Protein AF-A0A3M6U202-F1 (afdb_monomer)

Nearest PDB structures (foldseek):
  2pqs-assembly3_C  TM=8.888E-01  e=1.095E-02  Bos taurus
  1czt-assembly1_A  TM=8.748E-01  e=2.744E-02  Homo sapiens
  7kwo-assembly1_A  TM=8.743E-01  e=3.507E-02  Homo sapiens
  7k66-assembly1_A  TM=8.581E-01  e=1.269E-01  Sus scrofa
  3jd6-assembly1_O  TM=8.615E-01  e=1.435E-01  Homo sapiens

Mean predicted aligned error: 3.99 Å

Sequence (80 aa):
DISGNQRVIEFKLALSKSYGEVWPTYKDANDLEVKFRREGGSNTINQHPLGVPVYARYIRFLPVTWKALICLRVEVYGSV

InterPro domains:
  IPR000421 Coagulation factor 5/8, C-terminal domain [PF00754] (4-76)
  IPR000421 Coagulation factor 5/8, C-terminal domain [PS50022] (1-79)
  IPR008979 Galactose-binding-like domain superfamily [SSF49785] (4-78)

Solvent-accessible surface area (backbone atoms only — not comparable to full-atom values): 5339 Å² total; per-residue (Å²): 120,98,79,61,69,44,21,50,39,28,29,34,46,28,40,23,73,60,90,90,62,76,60,54,66,45,47,45,94,82,74,43,76,49,73,50,69,62,67,86,57,72,84,52,86,71,86,80,85,68,92,50,87,79,87,59,74,41,80,42,83,42,78,72,41,60,38,97,41,90,40,87,87,86,85,88,88,85,84,133

Structure (mmCIF, N/CA/C/O backbone):
data_AF-A0A3M6U202-F1
#
_entry.id   AF-A0A3M6U202-F1
#
loop_
_atom_site.group_PDB
_atom_site.id
_atom_site.type_symbol
_atom_site.label_atom_id
_atom_site.label_alt_id
_atom_site.label_comp_id
_atom_site.label_asym_id
_atom_site.label_entity_id
_atom_site.label_seq_id
_atom_site.pdbx_PDB_ins_code
_atom_site.Cartn_x
_atom_site.Cartn_y
_atom_site.Cartn_z
_atom_site.occupancy
_atom_site.B_iso_or_equiv
_atom_site.auth_seq_id
_atom_site.auth_comp_id
_atom_site.auth_asym_id
_atom_site.auth_atom_id
_atom_site.pdbx_PDB_model_num
ATOM 1 N N . ASP A 1 1 ? 5.984 11.273 -18.630 1.00 54.75 1 ASP A N 1
ATOM 2 C CA . ASP A 1 1 ? 6.577 11.498 -19.963 1.00 54.75 1 ASP A CA 1
ATOM 3 C C . ASP A 1 1 ? 5.481 11.327 -21.018 1.00 54.75 1 ASP A C 1
ATOM 5 O O . ASP A 1 1 ? 4.381 10.909 -20.665 1.00 54.75 1 ASP A O 1
ATOM 9 N N . ILE A 1 2 ? 5.752 11.651 -22.282 1.00 63.00 2 ILE A N 1
ATOM 10 C CA . ILE A 1 2 ? 4.784 11.510 -23.387 1.00 63.00 2 ILE A CA 1
ATOM 11 C C . ILE A 1 2 ? 4.510 10.047 -23.792 1.00 63.00 2 ILE A C 1
ATOM 13 O O . ILE A 1 2 ? 3.634 9.793 -24.609 1.00 63.00 2 ILE A O 1
ATOM 17 N N . SER A 1 3 ? 5.249 9.080 -23.236 1.00 72.81 3 SER A N 1
ATOM 18 C CA . SER A 1 3 ? 5.152 7.654 -23.573 1.00 72.81 3 SER A CA 1
ATOM 19 C C . SER A 1 3 ? 4.159 6.876 -22.698 1.00 72.81 3 SER A C 1
ATOM 21 O O . SER A 1 3 ? 3.833 5.733 -23.011 1.00 72.81 3 SER A O 1
ATOM 23 N N . GLY A 1 4 ? 3.672 7.462 -21.595 1.00 77.19 4 GLY A N 1
ATOM 24 C CA . GLY A 1 4 ? 2.677 6.824 -20.722 1.00 77.19 4 GLY A CA 1
ATOM 25 C C . GLY A 1 4 ? 3.206 5.613 -19.942 1.00 77.19 4 GLY A C 1
ATOM 26 O O . GLY A 1 4 ? 2.429 4.787 -19.458 1.00 77.19 4 GLY A O 1
ATOM 27 N N . ASN A 1 5 ? 4.528 5.466 -19.819 1.00 86.19 5 ASN A N 1
ATOM 28 C CA . ASN A 1 5 ? 5.151 4.274 -19.235 1.00 86.19 5 ASN A CA 1
ATOM 29 C C . ASN A 1 5 ? 5.402 4.383 -17.716 1.00 86.19 5 ASN A C 1
ATOM 31 O O . ASN A 1 5 ? 5.939 3.453 -17.110 1.00 86.19 5 ASN A O 1
ATOM 35 N N . GLN A 1 6 ? 5.003 5.498 -17.102 1.00 91.12 6 GLN A N 1
ATOM 36 C CA . GLN A 1 6 ? 5.034 5.714 -15.659 1.00 91.12 6 GLN A CA 1
ATOM 37 C C . GLN A 1 6 ? 3.983 4.871 -14.932 1.00 91.12 6 GLN A C 1
ATOM 39 O O . GLN A 1 6 ? 2.810 4.856 -15.310 1.00 91.12 6 GLN A O 1
ATOM 44 N N . ARG A 1 7 ? 4.405 4.151 -13.891 1.00 93.81 7 ARG A N 1
ATOM 45 C CA . ARG A 1 7 ? 3.520 3.279 -13.110 1.00 93.81 7 ARG A CA 1
ATOM 46 C C . ARG A 1 7 ? 4.139 2.876 -11.783 1.00 93.81 7 ARG A C 1
ATOM 48 O O . ARG A 1 7 ? 5.345 2.659 -11.696 1.00 93.81 7 ARG A O 1
ATOM 55 N N . VAL A 1 8 ? 3.297 2.666 -10.783 1.00 96.75 8 VAL A N 1
ATOM 56 C CA . VAL A 1 8 ? 3.664 1.906 -9.582 1.00 96.75 8 VAL A CA 1
ATOM 57 C C . VAL A 1 8 ? 3.778 0.414 -9.926 1.00 96.75 8 VAL A C 1
ATOM 59 O O . VAL A 1 8 ? 2.970 -0.111 -10.693 1.00 96.75 8 VAL A O 1
ATOM 62 N N . ILE A 1 9 ? 4.810 -0.244 -9.395 1.00 96.62 9 ILE A N 1
ATOM 63 C CA . ILE A 1 9 ? 5.082 -1.682 -9.555 1.00 96.62 9 ILE A CA 1
ATOM 64 C C . ILE A 1 9 ? 4.620 -2.429 -8.306 1.00 96.62 9 ILE A C 1
ATOM 66 O O . ILE A 1 9 ? 3.921 -3.429 -8.427 1.00 96.62 9 ILE A O 1
ATOM 70 N N . GLU A 1 10 ? 4.955 -1.927 -7.119 1.00 98.12 10 GLU A N 1
ATOM 71 C CA . GLU A 1 10 ? 4.506 -2.500 -5.850 1.00 98.12 10 GLU A CA 1
ATOM 72 C C . GLU A 1 10 ? 3.826 -1.445 -4.993 1.00 98.12 10 GLU A C 1
ATOM 74 O O . GLU A 1 10 ? 4.282 -0.301 -4.923 1.00 98.12 10 GLU A O 1
ATOM 79 N N . PHE A 1 11 ? 2.761 -1.838 -4.303 1.00 98.25 11 PHE A N 1
ATOM 80 C CA . PHE A 1 11 ? 2.079 -0.999 -3.327 1.00 98.25 11 PHE A CA 1
ATOM 81 C C . PHE A 1 11 ? 1.608 -1.810 -2.118 1.00 98.25 11 PHE A C 1
ATOM 83 O O . PHE A 1 11 ? 1.489 -3.034 -2.168 1.00 98.25 11 PHE A O 1
ATOM 90 N N . LYS A 1 12 ? 1.319 -1.109 -1.023 1.00 98.50 12 LYS A N 1
ATOM 91 C CA . LYS A 1 12 ? 0.620 -1.641 0.151 1.00 98.50 12 LYS A CA 1
ATOM 92 C C . LYS A 1 12 ? -0.736 -0.970 0.301 1.00 98.50 12 LYS A C 1
ATOM 94 O O . LYS A 1 12 ? -0.958 0.115 -0.239 1.00 98.50 12 LYS A O 1
ATOM 99 N N . LEU A 1 13 ? -1.619 -1.592 1.071 1.00 97.94 13 LEU A N 1
ATOM 100 C CA . LEU A 1 13 ? -2.872 -0.980 1.496 1.00 97.94 13 LEU A CA 1
ATOM 101 C C . LEU A 1 13 ? -2.784 -0.619 2.973 1.00 97.94 13 LEU A C 1
ATOM 103 O O . LEU A 1 13 ? -2.291 -1.419 3.762 1.00 97.94 13 LEU A O 1
ATOM 107 N N . ALA A 1 14 ? -3.279 0.558 3.337 1.00 97.00 14 ALA A N 1
ATOM 108 C CA . ALA A 1 14 ? -3.570 0.910 4.720 1.00 97.00 14 ALA A CA 1
ATOM 109 C C . ALA A 1 14 ? -5.047 1.275 4.852 1.00 97.00 14 ALA A C 1
ATOM 111 O O . ALA A 1 14 ? -5.601 1.976 4.000 1.00 97.00 14 ALA A O 1
ATOM 112 N N . LEU A 1 15 ? -5.691 0.758 5.893 1.00 95.44 15 LEU A N 1
ATOM 113 C CA . LEU A 1 15 ? -7.147 0.684 5.989 1.00 95.44 15 LEU A CA 1
ATOM 114 C C . LEU A 1 15 ? -7.608 1.307 7.306 1.00 95.44 15 LEU A C 1
ATOM 116 O O . LEU A 1 15 ? -6.945 1.143 8.324 1.00 95.44 15 LEU A O 1
ATOM 120 N N . SER A 1 16 ? -8.736 2.016 7.294 1.00 95.19 16 SER A N 1
ATOM 121 C CA . SER A 1 16 ? -9.347 2.551 8.516 1.00 95.19 16 SER A CA 1
ATOM 122 C C . SER A 1 16 ? -10.875 2.523 8.452 1.00 95.19 16 SER A C 1
ATOM 124 O O . SER A 1 16 ? -11.481 2.648 7.381 1.00 95.19 16 SER A O 1
ATOM 126 N N . LYS A 1 17 ? -11.514 2.383 9.619 1.00 93.50 17 LYS A N 1
ATOM 127 C CA . LYS A 1 17 ? -12.973 2.473 9.789 1.00 93.50 17 LYS A CA 1
ATOM 128 C C . LYS A 1 17 ? -13.442 3.904 10.069 1.00 93.50 17 LYS A C 1
ATOM 130 O O . LYS A 1 17 ? -14.569 4.246 9.714 1.00 93.50 17 LYS A O 1
ATOM 135 N N . SER A 1 18 ? -12.588 4.750 10.644 1.00 90.81 18 SER A N 1
ATOM 136 C CA . SER A 1 18 ? -12.925 6.123 11.026 1.00 90.81 18 SER A CA 1
ATOM 137 C C . SER A 1 18 ? -11.844 7.133 10.606 1.00 90.81 18 SER A C 1
ATOM 139 O O . SER A 1 18 ? -10.698 6.789 10.296 1.00 90.81 18 SER A O 1
ATOM 141 N N . TYR A 1 19 ? -12.230 8.407 10.528 1.00 81.38 19 TYR A N 1
ATOM 142 C CA . TYR A 1 19 ? -11.309 9.499 10.225 1.00 81.38 19 TYR A CA 1
ATOM 143 C C . TYR A 1 19 ? -10.498 9.860 11.476 1.00 81.38 19 TYR A C 1
ATOM 145 O O . TYR A 1 19 ? -11.080 10.121 12.522 1.00 81.38 19 TYR A O 1
ATOM 153 N N . GLY A 1 20 ? -9.169 9.912 11.358 1.00 76.81 20 GLY A N 1
ATOM 154 C CA . GLY A 1 20 ? -8.271 10.295 12.459 1.00 76.81 20 GLY A CA 1
ATOM 155 C C . GLY A 1 20 ? -7.750 9.140 13.323 1.00 76.81 20 GLY A C 1
ATOM 156 O O . GLY A 1 20 ? -6.910 9.373 14.185 1.00 76.81 20 GLY A O 1
ATOM 157 N N . GLU A 1 21 ? -8.183 7.904 13.072 1.00 81.06 21 GLU A N 1
ATOM 158 C CA . GLU A 1 21 ? -7.615 6.705 13.701 1.00 81.06 21 GLU A CA 1
ATOM 159 C C . GLU A 1 21 ? -6.274 6.270 13.082 1.00 81.06 21 GLU A C 1
ATOM 161 O O . GLU A 1 21 ? -5.793 6.841 12.098 1.00 81.06 21 GLU A O 1
ATOM 166 N N . VAL A 1 22 ? -5.670 5.233 13.676 1.00 88.94 22 VAL A N 1
ATOM 167 C CA . VAL A 1 22 ? -4.501 4.526 13.137 1.00 88.94 22 VAL A CA 1
ATOM 168 C C . VAL A 1 22 ? -4.884 3.812 11.838 1.00 88.94 22 VAL A C 1
ATOM 170 O O . VAL A 1 22 ? -5.976 3.268 11.711 1.00 88.94 22 VAL A O 1
ATOM 173 N N . TRP A 1 23 ? -3.962 3.793 10.876 1.00 93.75 23 TRP A N 1
ATOM 174 C CA . TRP A 1 23 ? -4.146 3.152 9.572 1.00 93.75 23 TRP A CA 1
ATOM 175 C C . TRP A 1 23 ? -3.230 1.933 9.472 1.00 93.75 23 TRP A C 1
ATOM 177 O O . TRP A 1 23 ? -2.146 2.046 8.889 1.00 93.75 23 TRP A O 1
ATOM 187 N N . PRO A 1 24 ? -3.598 0.787 10.075 1.00 94.50 24 PRO A N 1
ATOM 188 C CA . PRO A 1 24 ? -2.808 -0.426 9.945 1.00 94.50 24 PRO A CA 1
ATOM 189 C C . PRO A 1 24 ? -2.696 -0.837 8.477 1.00 94.50 24 PRO A C 1
ATOM 191 O O . PRO A 1 24 ? -3.622 -0.651 7.677 1.00 94.50 24 PRO A O 1
ATOM 194 N N . THR A 1 25 ? -1.543 -1.399 8.123 1.00 97.25 25 THR A N 1
ATOM 195 C CA . THR A 1 25 ? -1.351 -1.992 6.806 1.00 97.25 25 THR A CA 1
ATOM 196 C C . THR A 1 25 ? -2.094 -3.316 6.704 1.00 97.25 25 THR A C 1
ATOM 198 O O . THR A 1 25 ? -2.286 -4.024 7.692 1.00 97.25 25 THR A O 1
ATOM 201 N N . TYR A 1 26 ? -2.552 -3.631 5.496 1.00 97.94 26 TYR A N 1
ATOM 202 C CA . TYR A 1 26 ? -3.190 -4.904 5.209 1.00 97.94 26 TYR A CA 1
ATOM 203 C C . TYR A 1 26 ? -2.193 -6.053 5.378 1.00 97.94 26 TYR A C 1
ATOM 205 O O . TYR A 1 26 ? -1.037 -5.971 4.943 1.00 97.94 26 TYR A O 1
ATOM 213 N N . LYS A 1 27 ? -2.680 -7.133 5.982 1.00 97.50 2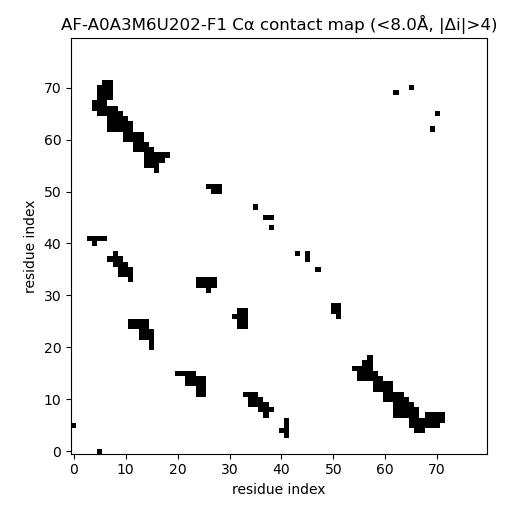7 LYS A N 1
ATOM 214 C CA . LYS A 1 27 ? -1.920 -8.340 6.271 1.00 97.50 27 LYS A CA 1
ATOM 215 C C . LYS A 1 27 ? -2.661 -9.573 5.772 1.00 97.50 27 LYS A C 1
ATOM 217 O O . LYS A 1 27 ? -3.882 -9.548 5.618 1.00 97.50 27 LYS A O 1
ATOM 222 N N . ASP A 1 28 ? -1.913 -10.630 5.495 1.00 96.75 28 ASP A N 1
ATOM 223 C CA . ASP A 1 28 ? -2.475 -11.924 5.131 1.00 96.75 28 ASP A CA 1
ATOM 224 C C . ASP A 1 28 ? -2.953 -12.717 6.362 1.00 96.75 28 ASP A C 1
ATOM 226 O O . ASP A 1 28 ? -2.940 -12.233 7.496 1.00 96.75 28 ASP A O 1
ATOM 230 N N . ALA A 1 29 ? -3.392 -13.956 6.134 1.00 96.69 29 ALA A N 1
ATOM 231 C CA . ALA A 1 29 ? -3.877 -14.844 7.189 1.00 96.69 29 ALA A CA 1
ATOM 232 C C . ALA A 1 29 ? -2.800 -15.234 8.223 1.00 96.69 29 ALA A C 1
ATOM 234 O O . ALA A 1 29 ? -3.146 -15.742 9.286 1.00 96.69 29 ALA A O 1
ATOM 235 N N . ASN A 1 30 ? -1.518 -14.986 7.934 1.00 97.00 30 ASN A N 1
ATOM 236 C CA . ASN A 1 30 ? -0.388 -15.251 8.825 1.00 97.00 30 ASN A CA 1
ATOM 237 C C . ASN A 1 30 ? 0.099 -13.979 9.543 1.00 97.00 30 ASN A C 1
ATOM 239 O O . ASN A 1 30 ? 1.197 -13.973 10.095 1.00 97.00 30 ASN A O 1
ATOM 243 N N . ASP A 1 31 ? -0.693 -12.899 9.521 1.00 95.88 31 ASP A N 1
ATOM 244 C CA . ASP A 1 31 ? -0.345 -11.588 10.084 1.00 95.88 31 ASP A CA 1
ATOM 245 C C . ASP A 1 31 ? 0.906 -10.948 9.436 1.00 95.88 31 ASP A C 1
ATOM 247 O O . ASP A 1 31 ? 1.545 -10.054 10.004 1.00 95.88 31 ASP A O 1
ATOM 251 N N . LEU A 1 32 ? 1.238 -11.353 8.205 1.00 96.81 32 LEU A N 1
ATOM 252 C CA . LEU A 1 32 ? 2.346 -10.786 7.442 1.00 96.81 32 LEU A CA 1
ATOM 253 C C . LEU A 1 32 ? 1.863 -9.647 6.548 1.00 96.81 32 LEU A C 1
ATOM 255 O O . LEU A 1 32 ? 0.851 -9.754 5.857 1.00 96.81 32 LEU A O 1
ATOM 259 N N . GLU A 1 33 ? 2.607 -8.540 6.544 1.00 96.94 33 GLU A N 1
ATOM 260 C CA . GLU A 1 33 ? 2.310 -7.390 5.687 1.00 96.94 33 GLU A CA 1
ATOM 261 C C . GLU A 1 33 ? 2.399 -7.772 4.204 1.00 96.94 33 GLU A C 1
ATOM 263 O O . GLU A 1 33 ? 3.414 -8.292 3.736 1.00 96.94 33 GLU A O 1
ATOM 268 N N . VAL A 1 34 ? 1.354 -7.446 3.442 1.00 98.00 34 VAL A N 1
ATOM 269 C CA . VAL A 1 34 ? 1.281 -7.803 2.022 1.00 98.00 34 VAL A CA 1
ATOM 270 C C . VAL A 1 34 ? 1.771 -6.656 1.144 1.00 98.00 34 VAL A C 1
ATOM 272 O O . VAL A 1 34 ? 1.321 -5.512 1.257 1.00 98.00 34 VAL A O 1
ATOM 275 N N . LYS A 1 35 ? 2.660 -6.989 0.203 1.00 98.06 35 LYS A N 1
ATOM 276 C CA . LYS A 1 35 ? 3.036 -6.127 -0.923 1.00 98.06 35 LYS A CA 1
ATOM 277 C C . LYS A 1 35 ? 2.350 -6.631 -2.186 1.00 98.06 35 LYS A C 1
ATOM 279 O O . LYS A 1 35 ? 2.625 -7.732 -2.654 1.00 98.06 35 LYS A O 1
ATOM 284 N N . PHE A 1 36 ? 1.474 -5.810 -2.745 1.00 97.38 36 PHE A N 1
ATOM 285 C CA . PHE A 1 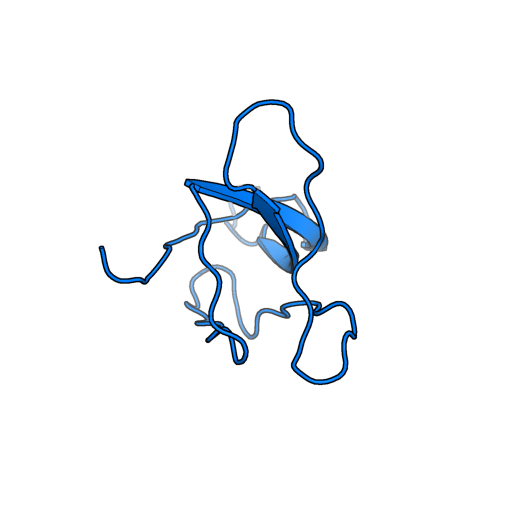36 ? 0.788 -6.100 -3.994 1.00 97.38 36 PHE A CA 1
ATOM 286 C C . PHE A 1 36 ? 1.679 -5.699 -5.156 1.00 97.38 36 PHE A C 1
ATOM 288 O O . PHE A 1 36 ? 2.001 -4.519 -5.316 1.00 97.38 36 PHE A O 1
ATOM 295 N N . ARG A 1 37 ? 2.091 -6.684 -5.951 1.00 96.75 37 ARG A N 1
ATOM 296 C CA . ARG A 1 37 ? 2.948 -6.484 -7.113 1.00 96.75 37 ARG A CA 1
ATOM 297 C C . ARG A 1 37 ? 2.133 -6.583 -8.389 1.00 96.75 37 ARG A C 1
ATOM 299 O O . ARG A 1 37 ? 1.536 -7.616 -8.667 1.00 96.75 37 ARG A O 1
ATOM 306 N N . ARG A 1 38 ? 2.157 -5.519 -9.182 1.00 93.25 38 ARG A N 1
ATOM 307 C CA . ARG A 1 38 ? 1.611 -5.506 -10.536 1.00 93.25 38 ARG A CA 1
ATOM 308 C C . ARG A 1 38 ? 2.477 -6.354 -11.463 1.00 93.25 38 ARG A C 1
ATOM 310 O O . ARG A 1 38 ? 3.692 -6.173 -11.511 1.00 93.25 38 ARG A O 1
ATOM 317 N N . GLU A 1 39 ? 1.806 -7.074 -12.354 1.00 90.69 39 GLU A N 1
ATOM 318 C CA . GLU A 1 39 ? 2.410 -7.663 -13.548 1.00 90.69 39 GLU A CA 1
ATOM 319 C C . GLU A 1 39 ? 2.033 -6.894 -14.833 1.00 90.69 39 GLU A C 1
ATOM 321 O O . GLU A 1 39 ? 0.948 -6.313 -14.957 1.00 90.69 39 GLU A O 1
ATOM 326 N N . GLY A 1 40 ? 2.952 -6.851 -15.804 1.00 88.38 40 GLY A N 1
ATOM 327 C CA . GLY A 1 40 ? 2.725 -6.255 -17.129 1.00 88.38 40 GLY A CA 1
ATOM 328 C C . GLY A 1 40 ? 3.004 -4.746 -17.281 1.00 88.38 40 GLY A C 1
ATOM 329 O O . GLY A 1 40 ? 3.732 -4.110 -16.510 1.00 88.38 40 GLY A O 1
ATOM 330 N N . GLY A 1 41 ? 2.468 -4.172 -18.364 1.00 86.56 41 GLY A N 1
ATOM 331 C CA . GLY A 1 41 ? 2.702 -2.788 -18.799 1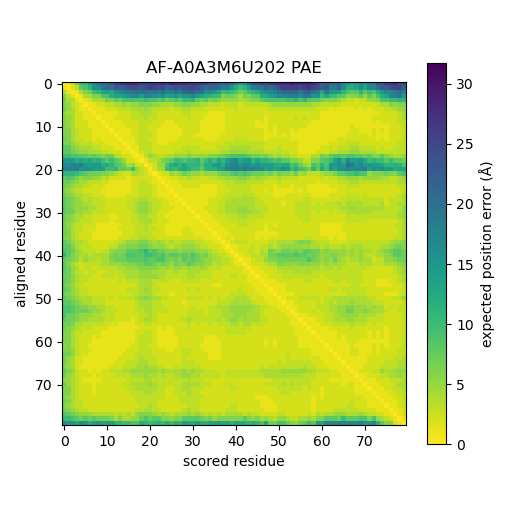.00 86.56 41 GLY A CA 1
ATOM 332 C C . GLY A 1 41 ? 1.680 -1.792 -18.243 1.00 86.56 41 GLY A C 1
ATOM 333 O O . GLY A 1 41 ? 0.710 -2.184 -17.611 1.00 86.56 41 GLY A O 1
ATOM 334 N N . SER A 1 42 ? 1.845 -0.493 -18.507 1.00 86.12 42 SER A N 1
ATOM 335 C CA . SER A 1 42 ? 1.009 0.575 -17.918 1.00 86.12 42 SER A CA 1
ATOM 336 C C . SER A 1 42 ? -0.495 0.485 -18.218 1.00 86.12 42 SER A C 1
ATOM 338 O O . SER A 1 42 ? -1.295 1.053 -17.474 1.00 86.12 42 SER A O 1
ATOM 340 N N . ASN A 1 43 ? -0.883 -0.242 -19.270 1.00 89.12 43 ASN A N 1
ATOM 341 C CA . ASN A 1 43 ? -2.279 -0.460 -19.663 1.00 89.12 43 ASN A CA 1
ATOM 342 C C . ASN A 1 43 ? -2.844 -1.819 -19.230 1.00 89.12 43 ASN A C 1
ATOM 344 O O . ASN A 1 43 ? -4.042 -2.042 -19.359 1.00 89.12 43 ASN A O 1
ATOM 348 N N . THR A 1 44 ? -2.015 -2.718 -18.693 1.00 91.94 44 THR A N 1
ATOM 349 C CA . THR A 1 44 ? -2.490 -3.991 -18.141 1.00 91.94 44 THR A CA 1
ATOM 350 C C . THR A 1 44 ? -3.297 -3.719 -16.874 1.00 91.94 44 THR A C 1
ATOM 352 O O . THR A 1 44 ? -2.856 -2.937 -16.031 1.00 91.94 44 THR A O 1
ATOM 355 N N . ILE A 1 45 ? -4.452 -4.359 -16.714 1.00 93.06 45 ILE A N 1
ATOM 356 C CA . ILE A 1 45 ? -5.214 -4.348 -15.460 1.00 93.06 45 ILE A CA 1
ATOM 357 C C . ILE A 1 45 ? -4.777 -5.568 -14.651 1.00 93.06 45 ILE A C 1
ATOM 359 O O . ILE A 1 45 ? -4.727 -6.674 -15.183 1.00 93.06 45 ILE A O 1
ATOM 363 N N . ASN A 1 46 ? -4.436 -5.366 -13.380 1.00 95.06 46 ASN A N 1
ATOM 364 C CA . ASN A 1 46 ? -4.086 -6.453 -12.476 1.00 95.06 46 ASN A CA 1
ATOM 365 C C . ASN A 1 46 ? -4.990 -6.370 -11.247 1.00 95.06 46 ASN A C 1
ATOM 367 O O . ASN A 1 46 ? -5.075 -5.322 -10.608 1.00 95.06 46 ASN A O 1
ATOM 371 N N . GLN A 1 47 ? -5.721 -7.450 -10.990 1.00 96.00 47 GLN A N 1
ATOM 372 C CA . GLN A 1 47 ? -6.611 -7.559 -9.843 1.00 96.00 47 GLN A CA 1
ATOM 373 C C . GLN A 1 47 ? -5.865 -8.226 -8.693 1.00 96.00 47 GLN A C 1
ATOM 375 O O . GLN A 1 47 ? -5.139 -9.198 -8.895 1.00 96.00 47 GLN A O 1
ATOM 380 N N . HIS A 1 48 ? -6.080 -7.713 -7.485 1.00 96.12 48 HIS A N 1
ATOM 381 C CA . HIS A 1 48 ? -5.484 -8.236 -6.263 1.00 96.12 48 HIS A CA 1
ATOM 382 C C . HIS A 1 48 ? -6.591 -8.599 -5.267 1.00 96.12 48 HIS A C 1
ATOM 384 O O . HIS A 1 48 ? -6.989 -7.747 -4.471 1.00 96.12 48 HIS A O 1
ATOM 390 N N . PRO A 1 49 ? -7.122 -9.835 -5.316 1.00 95.50 49 PRO A N 1
ATOM 391 C CA . PRO A 1 49 ? -8.080 -10.304 -4.324 1.00 95.50 49 PRO A CA 1
ATOM 392 C C . PRO A 1 49 ? -7.475 -10.260 -2.917 1.00 95.50 49 PRO A C 1
ATOM 394 O O . PRO A 1 49 ? -6.352 -10.720 -2.697 1.00 95.50 49 PRO A O 1
ATOM 397 N N . LEU A 1 50 ? -8.222 -9.716 -1.957 1.00 95.81 50 LEU A N 1
ATOM 398 C CA . LEU A 1 50 ? -7.829 -9.738 -0.551 1.00 95.81 50 LEU A CA 1
ATOM 399 C C . LEU A 1 50 ? -8.210 -11.096 0.044 1.00 95.81 50 LEU A C 1
ATOM 401 O O . LEU A 1 50 ? -9.391 -11.399 0.191 1.00 95.81 50 LEU A O 1
ATOM 405 N N . GLY A 1 51 ? -7.209 -11.923 0.359 1.00 94.69 51 GLY A N 1
ATOM 406 C CA . GLY A 1 51 ? -7.421 -13.248 0.959 1.00 94.69 51 GLY A CA 1
ATOM 407 C C . GLY A 1 51 ? -8.037 -13.206 2.363 1.00 94.69 51 GLY A C 1
ATOM 408 O O . GLY A 1 51 ? -8.693 -14.159 2.771 1.00 94.69 51 GLY A O 1
ATOM 409 N N . VAL A 1 52 ? -7.863 -12.094 3.081 1.00 95.38 52 VAL A N 1
ATOM 410 C CA . VAL A 1 52 ? -8.545 -11.799 4.342 1.00 95.38 52 VAL A CA 1
ATOM 411 C C . VAL A 1 52 ? -9.550 -10.674 4.074 1.00 95.38 52 VAL A C 1
ATOM 413 O O . VAL A 1 52 ? -9.138 -9.575 3.697 1.00 95.38 52 VAL A O 1
ATOM 416 N N . PRO A 1 53 ? -10.863 -10.908 4.247 1.00 92.75 53 PRO A N 1
ATOM 417 C CA . PRO A 1 53 ? -11.865 -9.858 4.101 1.00 92.75 53 PRO A CA 1
ATOM 418 C C . PRO A 1 53 ? -11.627 -8.707 5.084 1.00 92.75 53 PRO A C 1
ATOM 420 O O . PRO A 1 53 ? -11.319 -8.937 6.254 1.00 92.75 53 PRO A O 1
ATOM 423 N N . VAL A 1 54 ? -11.813 -7.463 4.633 1.00 92.88 54 VAL A N 1
ATOM 424 C CA . VAL A 1 54 ? -11.650 -6.279 5.488 1.00 92.88 54 VAL A CA 1
ATOM 425 C C . VAL A 1 54 ? -12.864 -5.370 5.411 1.00 92.88 54 VAL A C 1
ATOM 427 O O . VAL A 1 54 ? -13.345 -5.045 4.331 1.00 92.88 54 VAL A O 1
ATOM 430 N N . TYR A 1 55 ? -13.296 -4.892 6.575 1.00 92.69 55 TYR A N 1
ATOM 431 C CA . TYR A 1 55 ? -14.261 -3.806 6.701 1.00 92.69 55 TYR A CA 1
ATOM 432 C C . TYR A 1 55 ? -13.514 -2.484 6.864 1.00 92.69 55 TYR A C 1
ATOM 434 O O . TYR A 1 55 ? -12.897 -2.244 7.907 1.00 92.69 55 TYR A O 1
ATOM 442 N N . ALA A 1 56 ? -13.573 -1.628 5.847 1.00 93.56 56 ALA A N 1
ATOM 443 C CA . ALA A 1 56 ? -12.932 -0.320 5.851 1.00 93.56 56 ALA A CA 1
ATOM 444 C C . ALA A 1 56 ? -13.857 0.735 5.239 1.00 93.56 56 ALA A C 1
ATOM 446 O O . ALA A 1 56 ? -14.552 0.474 4.262 1.00 93.56 56 ALA A O 1
ATOM 447 N N . ARG A 1 57 ? -13.826 1.944 5.802 1.00 93.56 57 ARG A N 1
ATOM 448 C CA . ARG A 1 57 ? -14.437 3.137 5.195 1.00 93.56 57 ARG A CA 1
ATOM 449 C C . ARG A 1 57 ? -13.415 3.917 4.378 1.00 93.56 57 ARG A C 1
ATOM 451 O O . ARG A 1 57 ? -13.769 4.590 3.415 1.00 93.56 57 ARG A O 1
ATOM 458 N N . TYR A 1 58 ? -12.151 3.829 4.775 1.00 94.94 58 TYR A N 1
ATOM 459 C CA . TYR A 1 58 ? -11.066 4.539 4.137 1.00 94.94 58 TYR A CA 1
ATOM 460 C C . TYR A 1 58 ? -9.947 3.590 3.726 1.00 94.94 58 TYR A C 1
ATOM 462 O O . TYR A 1 58 ? -9.536 2.718 4.494 1.00 94.94 58 TYR A O 1
ATOM 470 N N . ILE A 1 59 ? -9.428 3.813 2.520 1.00 95.75 59 ILE A N 1
ATOM 471 C CA . ILE A 1 59 ? -8.394 2.992 1.895 1.00 95.75 59 ILE A CA 1
ATOM 472 C C . ILE A 1 59 ? -7.292 3.920 1.394 1.00 95.75 59 ILE A C 1
ATOM 474 O O . ILE A 1 59 ? -7.551 4.873 0.660 1.00 95.75 59 ILE A O 1
ATOM 478 N N . ARG A 1 60 ? -6.051 3.641 1.788 1.00 96.38 60 ARG A N 1
ATOM 479 C CA . ARG A 1 60 ? -4.850 4.303 1.277 1.00 96.38 60 ARG A CA 1
ATOM 480 C C . ARG A 1 60 ? -4.034 3.308 0.474 1.00 96.38 60 ARG A C 1
ATOM 482 O O .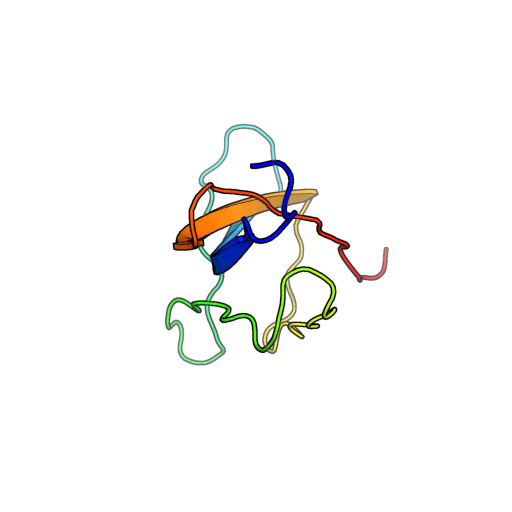 ARG A 1 60 ? -3.635 2.270 0.993 1.00 96.38 60 ARG A O 1
ATOM 489 N N . PHE A 1 61 ? -3.741 3.672 -0.766 1.00 97.69 61 PHE A N 1
ATOM 490 C CA . PHE A 1 61 ? -2.754 2.990 -1.592 1.00 97.69 61 PHE A CA 1
ATOM 491 C C . PHE A 1 61 ? -1.393 3.620 -1.313 1.00 97.69 61 PHE A C 1
ATOM 493 O O . PHE A 1 61 ? -1.225 4.827 -1.477 1.00 97.69 61 PHE A O 1
ATOM 500 N N . LEU A 1 62 ? -0.437 2.812 -0.866 1.00 97.94 62 LEU A N 1
ATOM 501 C CA . LEU A 1 62 ? 0.900 3.245 -0.477 1.00 97.94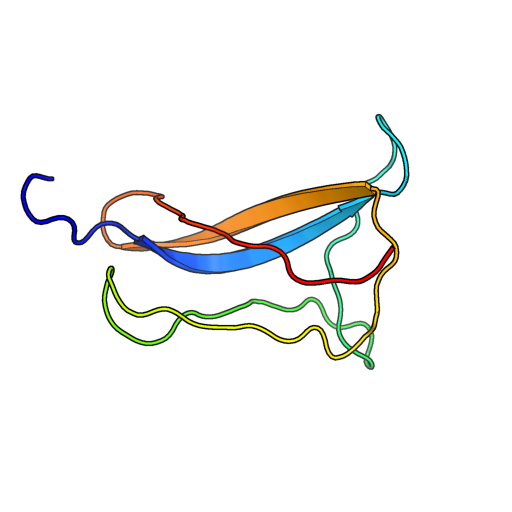 62 LEU A CA 1
ATOM 502 C C . LEU A 1 62 ? 1.914 2.719 -1.502 1.00 97.94 62 LEU A C 1
ATOM 504 O O . LEU A 1 62 ? 2.268 1.540 -1.431 1.00 97.94 62 LEU A O 1
ATOM 508 N N . PRO A 1 63 ? 2.369 3.535 -2.469 1.00 98.00 63 PRO A N 1
ATOM 509 C CA . PRO A 1 63 ? 3.401 3.128 -3.418 1.00 98.00 63 PRO A CA 1
ATOM 510 C C . PRO A 1 63 ? 4.686 2.704 -2.698 1.00 98.00 63 PRO A C 1
ATOM 512 O O . PRO A 1 63 ? 5.141 3.390 -1.786 1.00 98.00 63 PRO A O 1
ATOM 515 N N . VAL A 1 64 ? 5.275 1.586 -3.121 1.00 98.19 64 VAL A N 1
ATOM 516 C CA . VAL A 1 64 ? 6.546 1.061 -2.593 1.00 98.19 64 VAL A CA 1
ATOM 517 C C . VAL A 1 64 ? 7.638 1.188 -3.647 1.00 98.19 64 VAL A C 1
ATOM 519 O O . VAL A 1 64 ? 8.685 1.767 -3.382 1.00 98.19 64 VAL A O 1
ATOM 522 N N . THR A 1 65 ? 7.386 0.684 -4.856 1.00 98.06 65 THR A N 1
ATOM 523 C CA . THR A 1 65 ? 8.317 0.773 -5.989 1.00 98.06 65 THR A CA 1
ATOM 524 C C . THR A 1 65 ? 7.579 1.238 -7.239 1.00 98.06 65 THR A C 1
ATOM 526 O O . THR A 1 65 ? 6.387 0.972 -7.412 1.00 98.06 65 THR A O 1
ATOM 529 N N . TRP A 1 66 ? 8.257 1.969 -8.122 1.00 96.19 66 TRP A N 1
ATOM 530 C CA . TRP A 1 66 ? 7.661 2.532 -9.336 1.00 96.19 66 TRP A CA 1
ATOM 531 C C . TRP A 1 66 ? 8.669 2.614 -10.480 1.00 96.19 66 TRP A C 1
ATOM 533 O O . TRP A 1 66 ? 9.881 2.625 -10.279 1.00 96.19 66 TRP A O 1
ATOM 543 N N . LYS A 1 67 ? 8.141 2.696 -11.702 1.00 93.31 67 LYS A N 1
ATOM 544 C CA . LYS A 1 67 ? 8.885 2.992 -12.923 1.00 93.31 67 LYS A CA 1
ATOM 545 C C . LYS A 1 67 ? 8.643 4.447 -13.316 1.00 93.31 67 LYS A C 1
ATOM 547 O O . LYS A 1 67 ? 7.493 4.842 -13.494 1.00 93.31 67 LYS A O 1
ATOM 552 N N . ALA A 1 68 ? 9.724 5.198 -13.522 1.00 92.44 68 ALA A N 1
ATOM 553 C CA . ALA A 1 68 ? 9.740 6.613 -13.909 1.00 92.44 68 ALA A CA 1
ATOM 554 C C . ALA A 1 68 ? 9.075 7.562 -12.891 1.00 92.44 68 ALA A C 1
ATOM 556 O O . ALA A 1 68 ? 9.783 8.259 -12.174 1.00 92.44 68 ALA A O 1
ATOM 557 N N . LEU A 1 69 ? 7.742 7.576 -12.794 1.00 93.00 69 LEU A N 1
ATOM 558 C CA . LEU A 1 69 ? 6.981 8.407 -11.854 1.00 93.00 69 LEU A CA 1
ATOM 559 C C . LEU A 1 69 ? 5.937 7.570 -11.109 1.00 93.00 69 LEU A C 1
ATOM 561 O O . LEU A 1 69 ? 5.458 6.548 -11.608 1.00 93.00 69 LEU A O 1
ATOM 565 N N . ILE A 1 70 ? 5.553 8.038 -9.923 1.00 94.69 70 ILE A N 1
ATOM 566 C CA . ILE A 1 70 ? 4.469 7.445 -9.139 1.00 94.69 70 ILE A CA 1
ATOM 567 C C . ILE A 1 70 ? 3.142 7.777 -9.828 1.00 94.69 70 ILE A C 1
ATOM 569 O O . ILE A 1 70 ? 2.671 8.911 -9.782 1.00 94.69 70 ILE A O 1
ATOM 573 N N . CYS A 1 71 ? 2.542 6.784 -10.482 1.00 93.69 71 CYS A N 1
ATOM 574 C CA . CYS A 1 71 ? 1.233 6.896 -11.125 1.00 93.69 71 CYS A CA 1
ATOM 575 C C . CYS A 1 71 ? 0.409 5.626 -10.881 1.00 93.69 71 CYS A C 1
ATO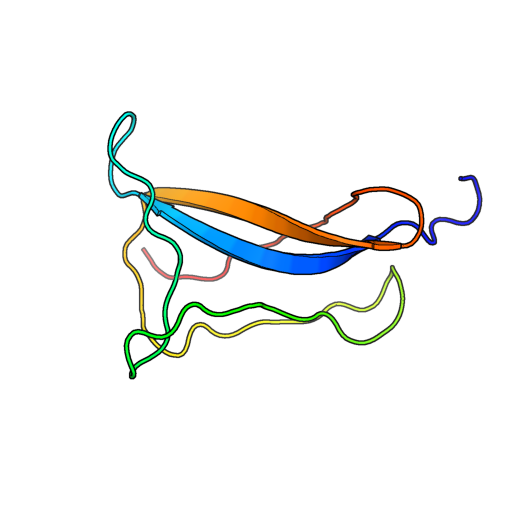M 577 O O . CYS A 1 71 ? 0.887 4.512 -11.122 1.00 93.69 71 CYS A O 1
ATOM 579 N N . LEU A 1 72 ? -0.832 5.803 -10.423 1.00 93.50 72 LEU A N 1
ATOM 580 C CA . LEU A 1 72 ? -1.795 4.739 -10.134 1.00 93.50 72 LEU A CA 1
ATOM 581 C C . LEU A 1 72 ? -3.161 5.086 -10.734 1.00 93.50 72 LEU A C 1
ATOM 583 O O . LEU A 1 72 ? -3.593 6.233 -10.698 1.00 93.50 72 LEU A O 1
ATOM 587 N N . ARG A 1 73 ? -3.840 4.064 -11.254 1.00 94.88 73 ARG A N 1
ATOM 588 C CA . ARG A 1 73 ? -5.275 4.056 -11.561 1.00 94.88 73 ARG A CA 1
ATOM 589 C C . ARG A 1 73 ? -5.841 2.864 -10.811 1.00 94.88 73 ARG A C 1
ATOM 591 O O . ARG A 1 73 ? -5.303 1.767 -10.962 1.00 94.88 73 ARG A O 1
ATOM 598 N N . VAL A 1 74 ? -6.835 3.090 -9.967 1.00 96.50 74 VAL A N 1
ATOM 599 C CA . VAL A 1 74 ? -7.328 2.085 -9.021 1.00 96.50 74 VAL A CA 1
ATOM 600 C C . VAL A 1 74 ? -8.838 1.975 -9.115 1.00 96.50 74 VAL A C 1
ATOM 602 O O . VAL A 1 74 ? -9.510 2.954 -9.418 1.00 96.50 74 VAL A O 1
ATOM 605 N N . GLU A 1 75 ? -9.327 0.775 -8.838 1.00 96.88 75 GLU A N 1
ATOM 606 C CA . GLU A 1 75 ? -10.736 0.457 -8.645 1.00 96.88 75 GLU A CA 1
ATOM 607 C C . GLU A 1 75 ? -10.828 -0.439 -7.406 1.00 96.88 75 GLU A C 1
ATOM 609 O O . GLU A 1 75 ? -9.933 -1.265 -7.182 1.00 96.88 75 GLU A O 1
ATOM 614 N N . VAL A 1 76 ? -11.869 -0.265 -6.593 1.00 95.94 76 VAL A N 1
ATOM 615 C CA . VAL A 1 76 ? -12.087 -1.061 -5.377 1.00 95.94 76 VAL A CA 1
ATOM 616 C C . VAL A 1 76 ? -13.372 -1.858 -5.537 1.00 95.94 76 VAL A C 1
ATOM 618 O O . 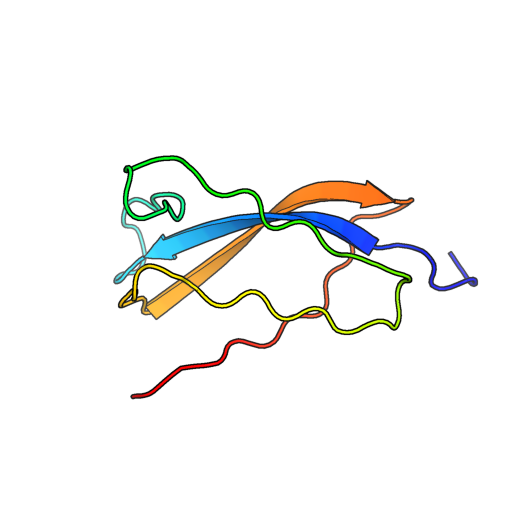VAL A 1 76 ? -14.440 -1.299 -5.753 1.00 95.94 76 VAL A O 1
ATOM 621 N N . TYR A 1 77 ? -13.265 -3.175 -5.381 1.00 95.31 77 TYR A N 1
ATOM 622 C CA . TYR A 1 77 ? -14.390 -4.099 -5.474 1.00 95.31 77 TYR A C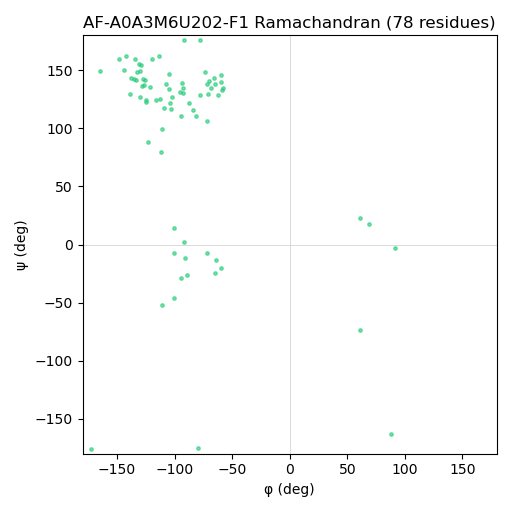A 1
ATOM 623 C C . TYR A 1 77 ? -14.778 -4.570 -4.073 1.00 95.31 77 TYR A C 1
ATOM 625 O O . TYR A 1 77 ? -13.913 -4.954 -3.285 1.00 95.31 77 TYR A O 1
ATOM 633 N N . GLY A 1 78 ? -16.072 -4.560 -3.766 1.00 92.75 78 GLY A N 1
ATOM 634 C CA . GLY A 1 78 ? -16.600 -4.990 -2.475 1.00 92.75 78 GLY A CA 1
ATOM 635 C C . GLY A 1 78 ? -18.124 -5.046 -2.473 1.00 92.75 78 GLY A C 1
ATOM 636 O O . GLY A 1 78 ? -18.764 -4.822 -3.501 1.00 92.75 78 GLY A O 1
ATOM 637 N N . SER A 1 79 ? -18.693 -5.346 -1.311 1.00 89.12 79 SER A N 1
ATOM 638 C CA . SER A 1 79 ? -20.132 -5.300 -1.049 1.00 89.12 79 SER A CA 1
ATOM 639 C C . SER A 1 79 ? -20.438 -4.304 0.066 1.00 89.12 79 SER A C 1
ATOM 641 O O . SER A 1 79 ? -19.551 -3.956 0.850 1.00 89.12 79 SER A O 1
ATOM 643 N N . VAL A 1 80 ? -21.693 -3.861 0.116 1.00 74.50 80 VAL A N 1
ATOM 644 C CA . VAL A 1 80 ? -22.235 -2.977 1.158 1.00 74.50 80 VAL A CA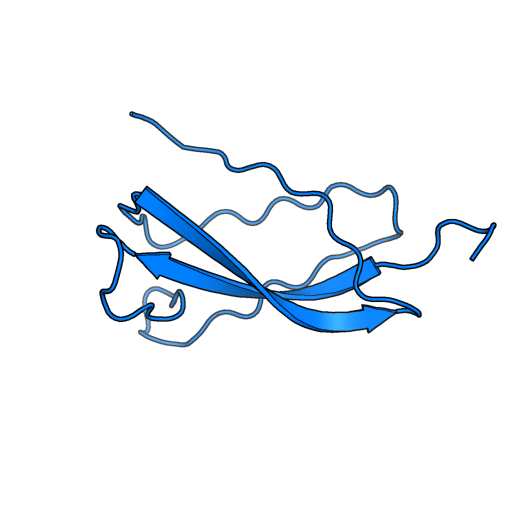 1
ATOM 645 C C . VAL A 1 80 ? -22.935 -3.780 2.241 1.00 74.50 80 VAL A C 1
ATOM 647 O O . VAL A 1 80 ? -23.511 -4.835 1.889 1.00 74.50 80 VAL A O 1
#

Secondary structure (DSSP, 8-state):
-TT---EEEEEEEEEESSTTS--PBPB-TTSPBPPEE--S-TT-------SS----SEEEEEEEEEESS-----------

Foldseek 3Di:
DVVLQKEFFKKWKFFAADPPDDTDIQDAPVRHHDIDGDDDTNPDDDDDDHNDDDDGPDMDIGGDGIDPDYDDDDDDDDDD

pLDDT: mean 92.49, std 7.7, range [54.75, 98.5]

Radius of gyration: 13.78 Å; Cα contacts (8 Å, |Δi|>4): 122; chains: 1; bounding box: 32×27×37 Å

Organism: Pocillopora damicornis (NCBI:txid46731)